Protein AF-A0A5J4E0R3-F1 (afdb_monomer_lite)

Sequence (156 aa):
MIRLPTLAPHTFSSHANAVQRDHADTNGCAISRVATDRLRPGAAQNKQVRERRSGRDRTIIALTADTIPAHHSKSLPAQLNSRWRVADDPRQWILQKRKGQHRSKSSGWLSRSFCATRSALLRCIREYCGNVDAESLNPIENLPETHLEWRRSKGN

Secondary structure (DSSP, 8-state):
--PPP-PPP------------------------------------------------------------S-TT----EE-SSSEEEEEETTEEEEEEE---TTSS---EEEEEEESBHHHHHHHHHHHH-S--HHHHHHHHTS-SBHHHHHHHH--

Radius of gyration: 26.76 Å; chains: 1; bounding box: 92×42×58 Å

Foldseek 3Di:
DDDDDDDDDDDDDDDDDDDDDDDDDDDDDDDDDDDDDDDDDDDDDDDDPDDDDPDDDDDPPPPPDDPPPPDPPWDFLFDFDPFWGWIDDQQWIWIWGFDDDPPDPDRDIHTDDTGFFLVVVVVVCCVPVPDTDPVRCVSSVPDDGGPNVNVVVVPD

pLDDT: mean 70.68, std 20.22, range [37.91, 96.31]

Structure (mmCIF, N/CA/C/O backbone):
data_AF-A0A5J4E0R3-F1
#
_entry.id   AF-A0A5J4E0R3-F1
#
loop_
_atom_site.group_PDB
_atom_site.id
_atom_site.type_symbol
_atom_site.label_atom_id
_atom_site.label_alt_id
_atom_site.label_comp_id
_atom_site.label_asym_id
_atom_site.label_entity_id
_atom_site.label_seq_id
_atom_site.pdbx_PDB_ins_code
_atom_site.Cartn_x
_atom_site.Cartn_y
_atom_site.Cartn_z
_atom_site.occupancy
_atom_site.B_iso_or_equiv
_atom_site.auth_seq_id
_atom_site.auth_comp_id
_atom_site.auth_asym_id
_atom_site.auth_atom_id
_atom_site.pdbx_PDB_model_num
ATOM 1 N N . MET A 1 1 ? -44.368 -27.207 14.391 1.00 53.12 1 MET A N 1
ATOM 2 C CA . MET A 1 1 ? -44.076 -27.379 12.950 1.00 53.12 1 MET A CA 1
ATOM 3 C C . MET A 1 1 ? -43.738 -26.014 12.369 1.00 53.12 1 MET A C 1
ATOM 5 O O . MET A 1 1 ? -44.641 -25.210 12.202 1.00 53.12 1 MET A O 1
ATOM 9 N N . ILE A 1 2 ? -42.455 -25.713 12.152 1.00 54.66 2 ILE A N 1
ATOM 10 C CA . ILE A 1 2 ? -41.996 -24.406 11.652 1.00 54.66 2 ILE A CA 1
ATOM 11 C C . ILE A 1 2 ? -41.424 -24.637 10.248 1.00 54.66 2 ILE A C 1
ATOM 13 O O . ILE A 1 2 ? -40.462 -25.385 10.095 1.00 54.66 2 ILE A O 1
ATOM 17 N N . ARG A 1 3 ? -42.066 -24.066 9.220 1.00 54.59 3 ARG A N 1
ATOM 18 C CA . ARG A 1 3 ? -41.615 -24.120 7.819 1.00 54.59 3 ARG A CA 1
ATOM 19 C C . ARG A 1 3 ? -40.546 -23.049 7.591 1.00 54.59 3 ARG A C 1
ATOM 21 O O . ARG A 1 3 ? -40.823 -21.870 7.782 1.00 54.59 3 ARG A O 1
ATOM 28 N N . LEU A 1 4 ? -39.354 -23.461 7.161 1.00 64.12 4 LEU A N 1
ATOM 29 C CA . LEU A 1 4 ? -38.306 -22.563 6.666 1.00 64.12 4 LEU A CA 1
ATOM 30 C C . LEU A 1 4 ? -38.560 -22.234 5.181 1.00 64.12 4 LEU A C 1
ATOM 32 O O . LEU A 1 4 ? -38.906 -23.146 4.427 1.00 64.12 4 LEU A O 1
ATOM 36 N N . PRO A 1 5 ? -38.390 -20.976 4.734 1.00 66.44 5 PRO A N 1
ATOM 37 C CA . PRO A 1 5 ? -38.476 -20.631 3.321 1.00 66.44 5 PRO A CA 1
ATOM 38 C C . PRO A 1 5 ? -37.179 -20.980 2.575 1.00 66.44 5 PRO A C 1
ATOM 40 O O . PRO A 1 5 ? -36.091 -20.521 2.915 1.00 66.44 5 PRO A O 1
ATOM 43 N N . THR A 1 6 ? -37.323 -21.789 1.526 1.00 68.50 6 THR A N 1
ATOM 44 C CA . THR A 1 6 ? -36.300 -22.085 0.517 1.00 68.50 6 THR A CA 1
ATOM 45 C C . THR A 1 6 ? -36.067 -20.850 -0.356 1.00 68.50 6 THR A C 1
ATOM 47 O O . THR A 1 6 ? -36.959 -20.445 -1.100 1.00 68.50 6 THR A O 1
ATOM 50 N N . LEU A 1 7 ? -34.874 -20.255 -0.284 1.00 66.88 7 LEU A N 1
ATOM 51 C CA . LEU A 1 7 ? -34.437 -19.205 -1.208 1.00 66.88 7 LEU A CA 1
ATOM 52 C C . LEU A 1 7 ? -33.698 -19.834 -2.398 1.00 66.88 7 LEU A C 1
ATOM 54 O O . LEU A 1 7 ? -32.805 -20.662 -2.229 1.00 66.88 7 LEU A O 1
ATOM 58 N N . ALA A 1 8 ? -34.138 -19.460 -3.598 1.00 69.50 8 ALA A N 1
ATOM 59 C CA . ALA A 1 8 ? -33.688 -19.974 -4.886 1.00 69.50 8 ALA A CA 1
ATOM 60 C C . ALA A 1 8 ? -32.272 -19.485 -5.275 1.00 69.50 8 ALA A C 1
ATOM 62 O O . ALA A 1 8 ? -31.867 -18.400 -4.857 1.00 69.50 8 ALA A O 1
ATOM 63 N N . PRO A 1 9 ? -31.537 -20.237 -6.119 1.00 66.81 9 PRO A N 1
ATOM 64 C CA . PRO A 1 9 ? -30.225 -19.835 -6.619 1.00 66.81 9 PRO A CA 1
ATOM 65 C C . PRO A 1 9 ? -30.343 -18.729 -7.676 1.00 66.81 9 PRO A C 1
ATOM 67 O O . PRO A 1 9 ? -31.008 -18.887 -8.699 1.00 66.81 9 PRO A O 1
ATOM 70 N N . HIS A 1 10 ? -29.664 -17.607 -7.446 1.00 63.78 10 HIS A N 1
ATOM 71 C CA . HIS A 1 10 ? -29.551 -16.521 -8.417 1.00 63.78 10 HIS A CA 1
ATOM 72 C C . HIS A 1 10 ? -28.533 -16.914 -9.492 1.00 63.78 10 HIS A C 1
ATOM 74 O O . HIS A 1 10 ? -27.337 -17.044 -9.227 1.00 63.78 10 HIS A O 1
ATOM 80 N N . THR A 1 11 ? -29.016 -17.126 -10.712 1.00 67.75 11 THR A N 1
ATOM 81 C CA . THR A 1 11 ? -28.189 -17.359 -11.895 1.00 67.75 11 THR A CA 1
ATOM 82 C C . THR A 1 11 ? -27.340 -16.134 -12.226 1.00 67.75 11 THR A C 1
ATOM 84 O O . THR A 1 11 ? -27.832 -15.018 -12.387 1.00 67.75 11 THR A O 1
ATOM 87 N N . PHE A 1 12 ? -26.046 -16.404 -12.334 1.00 51.44 12 PHE A N 1
ATOM 88 C CA . PHE A 1 12 ? -24.954 -15.546 -12.770 1.00 51.44 12 PHE A CA 1
ATOM 89 C C . PHE A 1 12 ? -25.217 -15.008 -14.190 1.00 51.44 12 PHE A C 1
ATOM 91 O O . PHE A 1 12 ? -25.386 -15.799 -15.116 1.00 51.44 12 PHE A O 1
ATOM 98 N N . SER A 1 13 ? -25.222 -13.685 -14.382 1.00 62.38 13 SER A N 1
ATOM 99 C CA . SER A 1 13 ? -25.245 -13.071 -15.718 1.00 62.38 13 SER A CA 1
ATOM 100 C C . SER A 1 13 ? -23.900 -12.401 -15.990 1.00 62.38 13 SER A C 1
ATOM 102 O O . SER A 1 13 ? -23.582 -11.346 -15.443 1.00 62.38 13 SER A O 1
ATOM 104 N N . SER A 1 14 ? -23.080 -13.081 -16.791 1.00 57.84 14 SER A N 1
ATOM 105 C CA . SER A 1 14 ? -21.772 -12.629 -17.262 1.00 57.84 14 SER A CA 1
ATOM 106 C C . SER A 1 14 ? -21.953 -11.924 -18.605 1.00 57.84 14 SER A C 1
ATOM 108 O O . SER A 1 14 ? -22.118 -12.574 -19.635 1.00 57.84 14 SER A O 1
ATOM 110 N N . HIS A 1 15 ? -21.948 -10.592 -18.607 1.00 56.22 15 HIS A N 1
ATOM 111 C CA . HIS A 1 15 ? -21.842 -9.817 -19.842 1.00 56.22 15 HIS A CA 1
ATOM 112 C C . HIS A 1 15 ? -20.366 -9.568 -20.157 1.00 56.22 15 HIS A C 1
ATOM 114 O O . HIS A 1 15 ? -19.721 -8.675 -19.607 1.00 56.22 15 HIS A O 1
ATOM 120 N N . ALA A 1 16 ? -19.840 -10.388 -21.065 1.00 55.38 16 ALA A N 1
ATOM 121 C CA . ALA A 1 16 ? -18.587 -10.148 -21.754 1.00 55.38 16 ALA A CA 1
ATOM 122 C C . ALA A 1 16 ? -18.790 -9.030 -22.790 1.00 55.38 16 ALA A C 1
ATOM 124 O O . ALA A 1 16 ? -19.406 -9.250 -23.829 1.00 55.38 16 ALA A O 1
ATOM 125 N N . ASN A 1 17 ? -18.256 -7.837 -22.524 1.00 58.53 17 ASN A N 1
ATOM 126 C CA . ASN A 1 17 ? -18.115 -6.804 -23.547 1.00 58.53 17 ASN A CA 1
ATOM 127 C C . ASN A 1 17 ? -16.755 -6.966 -24.231 1.00 58.53 17 ASN A C 1
ATOM 129 O O . ASN A 1 17 ? -15.721 -6.537 -23.720 1.00 58.53 17 ASN A O 1
ATOM 133 N N . ALA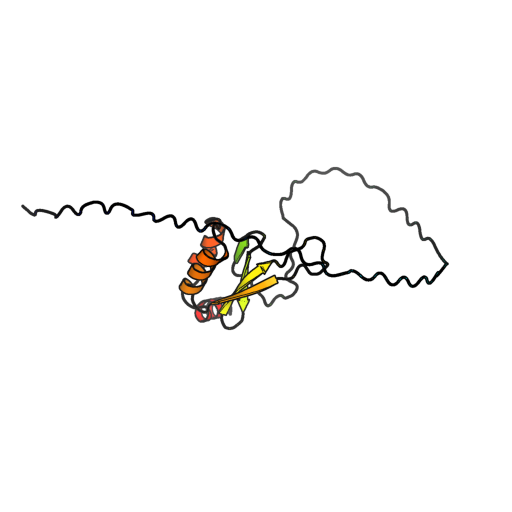 A 1 18 ? -16.779 -7.605 -25.399 1.00 47.03 18 ALA A N 1
ATOM 134 C CA . ALA A 1 18 ? -15.705 -7.556 -26.375 1.00 47.03 18 ALA A CA 1
ATOM 135 C C . ALA A 1 18 ? -15.832 -6.246 -27.166 1.00 47.03 18 ALA A C 1
ATOM 137 O O . ALA A 1 18 ? -16.729 -6.105 -27.992 1.00 47.03 18 ALA A O 1
ATOM 138 N N . VAL A 1 19 ? -14.944 -5.282 -26.908 1.00 62.12 19 VAL A N 1
ATOM 139 C CA . VAL A 1 19 ? -14.765 -4.120 -27.789 1.00 62.12 19 VAL A CA 1
ATOM 140 C C . VAL A 1 19 ? -13.522 -4.346 -28.635 1.00 62.12 19 VAL A C 1
ATOM 142 O O . VAL A 1 19 ? -12.404 -4.512 -28.147 1.00 62.12 19 VAL A O 1
ATOM 145 N N . GLN A 1 20 ? -13.793 -4.409 -29.930 1.00 47.88 20 GLN A N 1
ATOM 146 C CA . GLN A 1 20 ? -12.886 -4.646 -31.030 1.00 47.88 20 GLN A CA 1
ATOM 147 C C . GLN A 1 20 ? -12.178 -3.337 -31.409 1.00 47.88 20 GLN A C 1
ATOM 149 O O . GLN A 1 20 ? -12.828 -2.312 -31.543 1.00 47.88 20 GLN A O 1
ATOM 154 N N . ARG A 1 21 ? -10.852 -3.443 -31.571 1.00 48.22 21 ARG A N 1
ATOM 155 C CA . ARG A 1 21 ? -9.934 -2.724 -32.479 1.00 48.22 21 ARG A CA 1
ATOM 156 C C . ARG A 1 21 ? -10.274 -1.287 -32.897 1.00 48.22 21 ARG A C 1
ATOM 158 O O . ARG A 1 21 ? -11.194 -1.094 -33.672 1.00 48.22 21 ARG A O 1
ATOM 165 N N . ASP A 1 22 ? -9.313 -0.395 -32.653 1.00 56.97 22 ASP A N 1
ATOM 166 C CA . ASP A 1 22 ? -8.895 0.568 -33.673 1.00 56.97 22 ASP A CA 1
ATOM 167 C C . ASP A 1 22 ? -7.366 0.677 -33.747 1.00 56.97 22 ASP A C 1
ATOM 169 O O . ASP A 1 22 ? -6.660 0.827 -32.747 1.00 56.97 22 ASP A O 1
ATOM 173 N N . HIS A 1 23 ? -6.883 0.513 -34.977 1.00 51.72 23 HIS A N 1
ATOM 174 C CA . HIS A 1 23 ? -5.538 0.789 -35.460 1.00 51.72 23 HIS A CA 1
ATOM 175 C C . HIS A 1 23 ? -5.408 2.298 -35.693 1.00 51.72 23 HIS A C 1
ATOM 177 O O . HIS A 1 23 ? -6.227 2.844 -36.423 1.00 51.72 23 HIS A O 1
ATOM 183 N N . ALA A 1 24 ? -4.344 2.938 -35.200 1.00 52.03 24 ALA A N 1
ATOM 184 C CA . ALA A 1 24 ? -3.836 4.172 -35.801 1.00 52.03 24 ALA A CA 1
ATOM 185 C C . ALA A 1 24 ? -2.368 4.446 -35.425 1.00 52.03 24 ALA A C 1
ATOM 187 O O . ALA A 1 24 ? -1.993 4.479 -34.255 1.00 52.03 24 ALA A O 1
ATOM 188 N N . ASP A 1 25 ? -1.584 4.657 -36.481 1.00 52.78 25 ASP A N 1
ATOM 189 C CA . ASP A 1 25 ? -0.430 5.549 -36.604 1.00 52.78 25 ASP A CA 1
ATOM 190 C C . ASP A 1 25 ? 0.900 5.238 -35.908 1.00 52.78 25 ASP A C 1
ATOM 192 O O . ASP A 1 25 ? 1.311 5.788 -34.887 1.00 52.78 25 ASP A O 1
ATOM 196 N N . THR A 1 26 ? 1.677 4.461 -36.661 1.00 55.25 26 THR A N 1
ATOM 197 C CA . THR A 1 26 ? 3.101 4.683 -36.916 1.00 55.25 26 THR A CA 1
ATOM 198 C C . THR A 1 26 ? 3.353 6.136 -37.347 1.00 55.25 26 THR A C 1
ATOM 200 O O . THR A 1 26 ? 3.124 6.480 -38.500 1.00 55.25 26 THR A O 1
ATOM 203 N N . ASN A 1 27 ? 3.885 6.986 -36.466 1.00 54.62 27 ASN A N 1
ATOM 204 C CA . ASN A 1 27 ? 4.515 8.241 -36.883 1.00 54.62 27 ASN A CA 1
ATOM 205 C C . ASN A 1 27 ? 5.897 8.385 -36.249 1.00 54.62 27 ASN A C 1
ATOM 207 O O . ASN A 1 27 ? 6.075 8.351 -35.031 1.00 54.62 27 ASN A O 1
ATOM 211 N N . GLY A 1 28 ? 6.886 8.461 -37.138 1.00 47.53 28 GLY A N 1
ATOM 212 C CA . GLY A 1 28 ? 8.302 8.482 -36.830 1.00 47.53 28 GLY A CA 1
ATOM 213 C C . GLY A 1 28 ? 8.718 9.724 -36.056 1.00 47.53 28 GLY A C 1
ATOM 214 O O . GLY A 1 28 ? 8.262 10.832 -36.318 1.00 47.53 28 GLY A O 1
ATOM 215 N N . CYS A 1 29 ? 9.662 9.533 -35.141 1.00 41.50 29 CYS A N 1
ATOM 216 C CA . CYS A 1 29 ? 10.458 10.627 -34.618 1.00 41.50 29 CYS A CA 1
ATOM 217 C C . CYS A 1 29 ? 11.921 10.335 -34.946 1.00 41.50 29 CYS A C 1
ATOM 219 O O . CYS A 1 29 ? 12.528 9.385 -34.443 1.00 41.50 29 CYS A O 1
ATOM 221 N N . ALA A 1 30 ? 12.420 11.121 -35.895 1.00 44.28 30 ALA A N 1
ATOM 222 C CA . ALA A 1 30 ? 13.763 11.099 -36.429 1.00 44.28 30 ALA A CA 1
ATOM 223 C C . ALA A 1 30 ? 14.802 11.225 -35.310 1.00 44.28 30 ALA A C 1
ATOM 225 O O . ALA A 1 30 ? 14.832 12.197 -34.558 1.00 44.28 30 ALA A O 1
ATOM 226 N N . ILE A 1 31 ? 15.690 10.237 -35.226 1.00 48.38 31 ILE A N 1
ATOM 227 C CA . ILE A 1 31 ? 16.873 10.301 -34.376 1.00 48.38 31 ILE A CA 1
ATOM 228 C C . ILE A 1 31 ? 17.974 10.945 -35.218 1.00 48.38 31 ILE A C 1
ATOM 230 O O . ILE A 1 31 ? 18.698 10.265 -35.948 1.00 48.38 31 ILE A O 1
ATOM 234 N N . SER A 1 32 ? 18.074 12.271 -35.147 1.00 49.81 32 SER A N 1
ATOM 235 C CA . SER A 1 32 ? 19.204 13.012 -35.704 1.00 49.81 32 SER A CA 1
ATOM 236 C C . SER A 1 32 ? 20.481 12.607 -34.972 1.00 49.81 32 SER A C 1
ATOM 238 O O . SER A 1 32 ? 20.694 12.932 -33.804 1.00 49.81 32 SER A O 1
ATOM 240 N N . ARG A 1 33 ? 21.332 11.861 -35.678 1.00 42.47 33 ARG A N 1
ATOM 241 C CA . ARG A 1 33 ? 22.717 11.591 -35.301 1.00 42.47 33 ARG A CA 1
ATOM 242 C C . ARG A 1 33 ? 23.538 12.842 -35.600 1.00 42.47 33 ARG A C 1
ATOM 244 O O . ARG A 1 33 ? 23.738 13.164 -36.765 1.00 42.47 33 ARG A O 1
ATOM 251 N N . VAL A 1 34 ? 24.048 13.506 -34.568 1.00 52.75 34 VAL A N 1
ATOM 252 C CA . VAL A 1 34 ? 25.185 14.420 -34.719 1.00 52.75 34 VAL A CA 1
ATOM 253 C C . VAL A 1 34 ? 26.372 13.760 -34.042 1.00 52.75 34 VAL A C 1
ATOM 255 O O . VAL A 1 34 ? 26.417 13.602 -32.824 1.00 52.75 34 VAL A O 1
ATOM 258 N N . ALA A 1 35 ? 27.287 13.295 -34.884 1.00 47.66 35 ALA A N 1
ATOM 259 C CA . ALA A 1 35 ? 28.600 12.833 -34.498 1.00 47.66 35 ALA A CA 1
ATOM 260 C C . ALA A 1 35 ? 29.439 14.034 -34.049 1.00 47.66 35 ALA A C 1
ATOM 262 O O . ALA A 1 35 ? 29.576 15.003 -34.791 1.00 47.66 35 ALA A O 1
ATOM 263 N N . THR A 1 36 ? 30.045 13.943 -32.871 1.00 57.34 36 THR A N 1
ATOM 264 C CA . THR A 1 36 ? 31.276 14.672 -32.573 1.00 57.34 36 THR A CA 1
ATOM 265 C C . THR A 1 36 ? 32.297 13.694 -32.022 1.00 57.34 36 THR A C 1
ATOM 267 O O . THR A 1 36 ? 32.265 13.249 -30.877 1.00 57.34 36 THR A O 1
ATOM 270 N N . ASP A 1 37 ? 33.184 13.338 -32.939 1.00 42.22 37 ASP A N 1
ATOM 271 C CA . ASP A 1 37 ? 34.498 12.775 -32.715 1.00 42.22 37 ASP A CA 1
ATOM 272 C C . ASP A 1 37 ? 35.307 13.703 -31.793 1.00 42.22 37 ASP A C 1
ATOM 274 O O . ASP A 1 37 ? 35.489 14.883 -32.100 1.00 42.22 37 ASP A O 1
ATOM 278 N N . ARG A 1 38 ? 35.769 13.185 -30.650 1.00 48.06 38 ARG A N 1
ATOM 279 C CA . ARG A 1 38 ? 36.993 13.663 -29.995 1.00 48.06 38 ARG A CA 1
ATOM 280 C C . ARG A 1 38 ? 37.728 12.489 -29.370 1.00 48.06 38 ARG A C 1
ATOM 282 O O . ARG A 1 38 ? 37.419 12.028 -28.272 1.00 48.06 38 ARG A O 1
ATOM 289 N N . LEU A 1 39 ? 38.732 12.053 -30.116 1.00 47.09 39 LEU A N 1
ATOM 290 C CA . LEU A 1 39 ? 39.897 11.299 -29.678 1.00 47.09 39 LEU A CA 1
ATOM 291 C C . LEU A 1 39 ? 40.409 11.771 -28.302 1.00 47.09 39 LEU A C 1
ATOM 293 O O . LEU A 1 39 ? 40.711 12.950 -28.109 1.00 47.09 39 LEU A O 1
ATOM 297 N N . ARG A 1 40 ? 40.588 10.831 -27.366 1.00 43.41 40 ARG A N 1
ATOM 298 C CA . ARG A 1 40 ? 41.467 11.003 -26.199 1.00 43.41 40 ARG A CA 1
ATOM 299 C C . ARG A 1 40 ? 42.265 9.714 -25.956 1.00 43.41 40 ARG A C 1
ATOM 301 O O . ARG A 1 40 ? 41.670 8.721 -25.540 1.00 43.41 40 ARG A O 1
ATOM 308 N N . PRO A 1 41 ? 43.583 9.704 -26.223 1.00 49.50 41 PRO A N 1
ATOM 309 C CA . PRO A 1 41 ? 44.457 8.577 -25.918 1.00 49.50 41 PRO A CA 1
ATOM 310 C C . PRO A 1 41 ? 45.136 8.715 -24.542 1.00 49.50 41 PRO A C 1
ATOM 312 O O . PRO A 1 41 ? 45.380 9.823 -24.067 1.00 49.50 41 PRO A O 1
ATOM 315 N N . GLY A 1 42 ? 45.498 7.561 -23.963 1.00 37.91 42 GLY A N 1
ATOM 316 C CA . GLY A 1 42 ? 46.411 7.396 -22.820 1.00 37.91 42 GLY A CA 1
ATOM 317 C C . GLY A 1 42 ? 45.714 7.382 -21.451 1.00 37.91 42 GLY A C 1
ATOM 318 O O . GLY A 1 42 ? 44.861 8.212 -21.183 1.00 37.91 42 GLY A O 1
ATOM 319 N N . ALA A 1 43 ? 46.014 6.504 -20.497 1.00 41.38 43 ALA A N 1
ATOM 320 C CA . ALA A 1 43 ? 47.031 5.469 -20.369 1.00 41.38 43 ALA A CA 1
ATOM 321 C C . ALA A 1 43 ? 46.737 4.668 -19.076 1.00 41.38 43 ALA A C 1
ATOM 323 O O . ALA A 1 43 ? 45.891 5.056 -18.276 1.00 41.38 43 ALA A O 1
ATOM 324 N N . ALA A 1 44 ? 47.536 3.622 -18.867 1.00 49.50 44 ALA A N 1
ATOM 325 C CA . ALA A 1 44 ? 47.788 2.907 -17.613 1.00 49.50 44 ALA A CA 1
ATOM 326 C C . ALA A 1 44 ? 46.808 1.790 -17.212 1.00 49.50 44 ALA A C 1
ATOM 328 O O . ALA A 1 44 ? 45.769 1.956 -16.581 1.00 49.50 44 ALA A O 1
ATOM 329 N N . GLN A 1 45 ? 47.268 0.595 -17.568 1.00 53.66 45 GLN A N 1
ATOM 330 C CA . GLN A 1 45 ? 46.847 -0.711 -17.103 1.00 53.66 45 GLN A CA 1
ATOM 331 C C . GLN A 1 45 ? 47.152 -0.853 -15.604 1.00 53.66 45 GLN A C 1
ATOM 333 O O . GLN A 1 45 ? 48.270 -0.579 -15.177 1.00 53.66 45 GLN A O 1
ATOM 338 N N . ASN A 1 46 ? 46.212 -1.388 -14.825 1.00 49.84 46 ASN A N 1
ATOM 339 C CA . ASN A 1 46 ? 46.555 -2.101 -13.599 1.00 49.84 46 ASN A CA 1
ATOM 340 C C . ASN A 1 46 ? 45.833 -3.452 -13.603 1.00 49.84 46 ASN A C 1
ATOM 342 O O . ASN A 1 46 ? 44.658 -3.570 -13.254 1.00 49.84 46 ASN A O 1
ATOM 346 N N . LYS A 1 47 ? 46.545 -4.468 -14.101 1.00 51.06 47 LYS A N 1
ATOM 347 C CA . LYS A 1 47 ? 46.157 -5.875 -14.011 1.00 51.06 47 LYS A CA 1
ATOM 348 C C . LYS A 1 47 ? 46.472 -6.363 -12.599 1.00 51.06 47 LYS A C 1
ATOM 350 O O . LYS A 1 47 ? 47.531 -6.936 -12.371 1.00 51.06 47 LYS A O 1
ATOM 355 N N . GLN A 1 48 ? 45.541 -6.194 -11.666 1.00 50.09 48 GLN A N 1
ATOM 356 C CA . GLN A 1 48 ? 45.544 -7.021 -10.463 1.00 50.09 48 GLN A CA 1
ATOM 357 C C . GLN A 1 48 ? 44.731 -8.287 -10.721 1.00 50.09 48 GLN A C 1
ATOM 359 O O . GLN A 1 48 ? 43.502 -8.317 -10.681 1.00 50.09 48 GLN A O 1
ATOM 364 N N . VAL A 1 49 ? 45.486 -9.336 -11.041 1.00 51.75 49 VAL A N 1
ATOM 365 C CA . VAL A 1 49 ? 45.083 -10.737 -11.000 1.00 51.75 49 VAL A CA 1
ATOM 366 C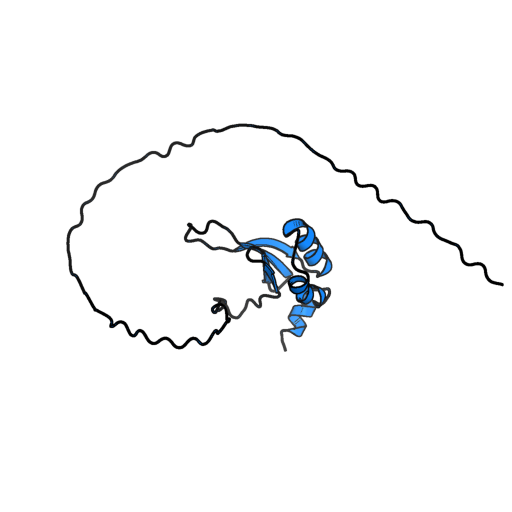 C . VAL A 1 49 ? 44.660 -11.047 -9.566 1.00 51.75 49 VAL A C 1
ATOM 368 O O . VAL A 1 49 ? 45.502 -11.236 -8.694 1.00 51.75 49 VAL A O 1
ATOM 371 N N . ARG A 1 50 ? 43.349 -11.073 -9.306 1.00 47.59 50 ARG A N 1
ATOM 372 C CA . ARG A 1 50 ? 42.809 -11.644 -8.072 1.00 47.59 50 ARG A CA 1
ATOM 373 C C . ARG A 1 50 ? 42.435 -13.097 -8.332 1.00 47.59 50 ARG A C 1
ATOM 375 O O . ARG A 1 50 ? 41.513 -13.417 -9.077 1.00 47.59 50 ARG A O 1
ATOM 382 N N . GLU A 1 51 ? 43.259 -13.933 -7.731 1.00 47.91 51 GLU A N 1
ATOM 383 C CA . GLU A 1 51 ? 43.254 -15.383 -7.630 1.00 47.91 51 GLU A CA 1
ATOM 384 C C . GLU A 1 51 ? 41.851 -16.012 -7.549 1.00 47.91 51 GLU A C 1
ATOM 386 O O . GLU A 1 51 ? 41.013 -15.661 -6.714 1.00 47.91 51 GLU A O 1
ATOM 391 N N . ARG A 1 52 ? 41.611 -16.982 -8.438 1.00 49.56 52 ARG A N 1
ATOM 392 C CA . ARG A 1 52 ? 40.423 -17.838 -8.451 1.00 49.56 52 ARG A CA 1
ATOM 393 C C . ARG A 1 52 ? 40.490 -18.813 -7.276 1.00 49.56 52 ARG A C 1
ATOM 395 O O . ARG A 1 52 ? 41.118 -19.860 -7.389 1.00 49.56 52 ARG A O 1
ATOM 402 N N . ARG A 1 53 ? 39.773 -18.533 -6.188 1.00 52.66 53 ARG A N 1
ATOM 403 C CA . ARG A 1 53 ? 39.425 -19.575 -5.211 1.00 52.66 53 ARG A CA 1
ATOM 404 C C . ARG A 1 53 ? 38.111 -20.230 -5.613 1.00 52.66 53 ARG A C 1
ATOM 406 O O . ARG A 1 53 ? 37.025 -19.758 -5.298 1.00 52.66 53 ARG A O 1
ATOM 413 N N . SER A 1 54 ? 38.252 -21.326 -6.355 1.00 53.94 54 SER A N 1
ATOM 414 C CA . SER A 1 54 ? 37.210 -22.328 -6.561 1.00 53.94 54 SER A CA 1
ATOM 415 C C . SER A 1 54 ? 37.117 -23.189 -5.302 1.00 53.94 54 SER A C 1
ATOM 417 O O . SER A 1 54 ? 37.801 -24.200 -5.190 1.00 53.94 54 SER A O 1
ATOM 419 N N . GLY A 1 55 ? 36.280 -22.775 -4.354 1.00 45.12 55 GLY A N 1
ATOM 420 C CA . GLY A 1 55 ? 35.833 -23.601 -3.237 1.00 45.12 55 GLY A CA 1
ATOM 421 C C . GLY A 1 55 ? 34.330 -23.784 -3.352 1.00 45.12 55 GLY A C 1
ATOM 422 O O . GLY A 1 55 ? 33.569 -22.888 -3.002 1.00 45.12 55 GLY A O 1
ATOM 423 N N . ARG A 1 56 ? 33.906 -24.917 -3.914 1.00 54.44 56 ARG A N 1
ATOM 424 C CA . ARG A 1 56 ? 32.524 -25.381 -3.813 1.00 54.44 56 ARG A CA 1
ATOM 425 C C . ARG A 1 56 ? 32.274 -25.724 -2.351 1.00 54.44 56 ARG A C 1
ATOM 427 O O . ARG A 1 56 ? 32.768 -26.748 -1.897 1.00 54.44 56 ARG A O 1
ATOM 434 N N . ASP A 1 57 ? 31.464 -24.923 -1.680 1.00 38.69 57 ASP A N 1
ATOM 435 C CA . ASP A 1 57 ? 30.609 -25.446 -0.627 1.00 38.69 57 ASP A CA 1
ATOM 436 C C . ASP A 1 57 ? 29.178 -24.987 -0.909 1.00 38.69 57 ASP A C 1
ATOM 438 O O . ASP A 1 57 ? 28.868 -23.795 -0.977 1.00 38.69 57 ASP A O 1
ATOM 442 N N . ARG A 1 58 ? 28.338 -25.960 -1.261 1.00 49.47 58 ARG A N 1
ATOM 443 C CA . ARG A 1 58 ? 26.938 -25.764 -1.632 1.00 49.47 58 ARG A CA 1
ATOM 444 C C . ARG A 1 58 ? 26.126 -25.747 -0.345 1.00 49.47 58 ARG A C 1
ATOM 446 O O . ARG A 1 58 ? 25.482 -26.734 -0.012 1.00 49.47 58 ARG A O 1
ATOM 453 N N . THR A 1 59 ? 26.075 -24.594 0.303 1.00 42.47 59 THR A N 1
ATOM 454 C CA . THR A 1 59 ? 24.968 -24.292 1.210 1.00 42.47 59 THR A CA 1
ATOM 455 C C . THR A 1 59 ? 23.944 -23.505 0.409 1.00 42.47 59 THR A C 1
ATOM 457 O O . THR A 1 59 ? 24.165 -22.349 0.050 1.00 42.47 59 THR A O 1
ATOM 460 N N . ILE A 1 60 ? 22.834 -24.156 0.058 1.00 49.38 60 ILE A N 1
ATOM 461 C CA . ILE A 1 60 ? 21.653 -23.490 -0.494 1.00 49.38 60 ILE A CA 1
ATOM 462 C C . ILE A 1 60 ? 21.094 -22.600 0.618 1.00 49.38 60 ILE A C 1
ATOM 464 O O . ILE A 1 60 ? 20.285 -23.035 1.427 1.00 49.38 60 ILE A O 1
ATOM 468 N N . ILE A 1 61 ? 21.554 -21.352 0.676 1.00 44.97 61 ILE A N 1
ATOM 469 C CA . ILE A 1 61 ? 20.867 -20.295 1.408 1.00 44.97 61 ILE A CA 1
ATOM 470 C C . ILE A 1 61 ? 20.026 -19.559 0.373 1.00 44.97 61 ILE A C 1
ATOM 472 O O . ILE A 1 61 ? 20.477 -18.636 -0.302 1.00 44.97 61 ILE A O 1
ATOM 476 N N . ALA A 1 62 ? 18.784 -20.011 0.227 1.00 49.22 62 ALA A N 1
ATOM 477 C CA . ALA A 1 62 ? 17.719 -19.240 -0.391 1.00 49.22 62 ALA A CA 1
ATOM 478 C C . ALA A 1 62 ? 17.334 -18.072 0.539 1.00 49.22 62 ALA A C 1
ATOM 480 O O . ALA A 1 62 ? 16.245 -18.045 1.094 1.00 49.22 62 ALA A O 1
ATOM 481 N N . LEU A 1 63 ? 18.241 -17.112 0.735 1.00 47.06 63 LEU A N 1
ATOM 482 C CA . LEU A 1 63 ? 17.913 -15.771 1.214 1.00 47.06 63 LEU A CA 1
ATOM 483 C C . LEU A 1 63 ? 18.203 -14.836 0.048 1.00 47.06 63 LEU A C 1
ATOM 485 O O . LEU A 1 63 ? 19.350 -14.511 -0.256 1.00 47.06 63 LEU A O 1
ATOM 489 N N . THR A 1 64 ? 17.150 -14.454 -0.666 1.00 49.44 64 THR A N 1
ATOM 490 C CA . THR A 1 64 ? 17.221 -13.422 -1.693 1.00 49.44 64 THR A CA 1
ATOM 491 C C . THR A 1 64 ? 17.733 -12.133 -1.061 1.00 49.44 64 THR A C 1
ATOM 493 O O . THR A 1 64 ? 17.017 -11.506 -0.286 1.00 49.44 64 THR A O 1
ATOM 496 N N . ALA A 1 65 ? 18.978 -11.799 -1.401 1.00 45.72 65 ALA A N 1
ATOM 497 C CA . ALA A 1 65 ? 19.673 -10.535 -1.206 1.00 45.72 65 ALA A CA 1
ATOM 498 C C . ALA A 1 65 ? 18.782 -9.377 -0.723 1.00 45.72 65 ALA A C 1
ATOM 500 O O . ALA A 1 65 ? 18.025 -8.783 -1.495 1.00 45.72 65 ALA A O 1
ATOM 501 N N . ASP A 1 66 ? 18.926 -9.061 0.562 1.00 43.28 66 ASP A N 1
ATOM 502 C CA . ASP A 1 66 ? 19.250 -7.722 1.054 1.00 43.28 66 ASP A CA 1
ATOM 503 C C . ASP A 1 66 ? 18.886 -6.572 0.113 1.00 43.28 66 ASP A C 1
ATOM 505 O O . ASP A 1 66 ? 19.733 -5.853 -0.421 1.00 43.28 66 ASP A O 1
ATOM 509 N N . THR A 1 67 ? 17.587 -6.324 -0.028 1.00 51.78 67 THR A N 1
ATOM 510 C CA . THR A 1 67 ? 17.140 -4.971 -0.341 1.00 51.78 67 THR A CA 1
ATOM 511 C C . THR A 1 67 ? 17.143 -4.214 0.976 1.00 51.78 67 THR A C 1
ATOM 513 O O . THR A 1 67 ? 16.083 -3.986 1.550 1.00 51.78 67 THR A O 1
ATOM 516 N N . ILE A 1 68 ? 18.333 -3.868 1.485 1.00 44.94 68 ILE A N 1
ATOM 517 C CA . ILE A 1 68 ? 18.462 -2.888 2.567 1.00 44.94 68 ILE A CA 1
ATOM 518 C C . ILE A 1 68 ? 17.694 -1.657 2.074 1.00 44.94 68 ILE A C 1
ATOM 520 O O . ILE A 1 68 ? 18.101 -1.050 1.074 1.00 44.94 68 ILE A O 1
ATOM 524 N N . PRO A 1 69 ? 16.545 -1.304 2.678 1.00 50.81 69 PRO A N 1
ATOM 525 C CA . PRO A 1 69 ? 15.828 -0.117 2.268 1.00 50.81 69 PRO A CA 1
ATOM 526 C C . PRO A 1 69 ? 16.781 1.039 2.531 1.00 50.81 69 PRO A C 1
ATOM 528 O O . PRO A 1 69 ? 17.209 1.234 3.665 1.00 50.81 69 PRO A O 1
ATOM 531 N N . ALA A 1 70 ? 17.120 1.819 1.505 1.00 49.03 70 ALA A N 1
ATOM 532 C CA . ALA A 1 70 ? 18.011 2.978 1.623 1.00 49.03 70 ALA A CA 1
ATOM 533 C C . ALA A 1 70 ? 17.494 4.073 2.596 1.00 49.03 70 ALA A C 1
ATOM 535 O O . ALA A 1 70 ? 18.047 5.164 2.657 1.00 49.03 70 ALA A O 1
ATOM 536 N N . HIS A 1 71 ? 16.421 3.800 3.343 1.00 44.31 71 HIS A N 1
ATOM 537 C CA . HIS A 1 71 ? 15.888 4.613 4.418 1.00 44.31 71 HIS A CA 1
ATOM 538 C C . HIS A 1 71 ? 15.200 3.711 5.458 1.00 44.31 71 HIS A C 1
ATOM 540 O O . HIS A 1 71 ? 14.210 3.047 5.154 1.00 44.31 71 HIS A O 1
ATOM 546 N N . HIS A 1 72 ? 15.681 3.741 6.699 1.00 46.28 72 HIS A N 1
ATOM 547 C CA . HIS A 1 72 ? 15.113 3.049 7.867 1.00 46.28 72 HIS A CA 1
ATOM 548 C C . HIS A 1 72 ? 13.712 3.556 8.265 1.00 46.28 72 HIS A C 1
ATOM 550 O O . HIS A 1 72 ? 13.051 2.956 9.103 1.00 46.28 72 HIS A O 1
ATOM 556 N N . SER A 1 73 ? 13.231 4.643 7.655 1.00 50.03 73 SER A N 1
ATOM 557 C CA . SER A 1 73 ? 11.946 5.271 7.984 1.00 50.03 73 SER A CA 1
ATOM 558 C C . SER A 1 73 ? 10.795 4.923 7.036 1.00 50.03 73 SER A C 1
ATOM 560 O O . SER A 1 73 ? 9.740 5.544 7.111 1.00 50.03 73 SER A O 1
ATOM 562 N N . LYS A 1 74 ? 10.967 3.952 6.132 1.00 58.97 74 LYS A N 1
ATOM 563 C CA . LYS A 1 74 ? 9.889 3.494 5.241 1.00 58.97 74 LYS A CA 1
ATOM 564 C C . LYS A 1 74 ? 9.660 2.010 5.451 1.00 58.97 74 LYS A C 1
ATOM 566 O O . LYS A 1 74 ? 10.133 1.185 4.672 1.00 58.97 74 LYS A O 1
ATOM 571 N N . SER A 1 75 ? 8.963 1.688 6.539 1.00 65.81 75 SER A N 1
ATOM 572 C CA . SER A 1 75 ? 8.440 0.342 6.756 1.00 65.81 75 SER A CA 1
ATOM 573 C C . SER A 1 75 ? 7.612 -0.034 5.525 1.00 65.81 75 SER A C 1
ATOM 575 O O . SER A 1 75 ? 6.720 0.708 5.123 1.00 65.81 75 SER A O 1
ATOM 577 N N . LEU A 1 76 ? 7.968 -1.121 4.844 1.00 70.25 76 LEU A N 1
ATOM 578 C CA . LEU A 1 76 ? 7.192 -1.613 3.710 1.00 70.25 76 LEU A CA 1
ATOM 579 C C . LEU A 1 76 ? 6.080 -2.499 4.280 1.00 70.25 76 LEU A C 1
ATOM 581 O O . LEU A 1 76 ? 6.396 -3.596 4.737 1.00 70.25 76 LEU A O 1
ATOM 585 N N . PRO A 1 77 ? 4.807 -2.059 4.291 1.00 77.38 77 PRO A N 1
ATOM 586 C CA . PRO A 1 77 ? 3.729 -2.835 4.898 1.00 77.38 77 PRO A CA 1
ATOM 587 C C . PRO A 1 77 ? 3.523 -4.192 4.215 1.00 77.38 77 PRO A C 1
ATOM 589 O O . PRO A 1 77 ? 3.253 -5.168 4.906 1.00 77.38 77 PRO A O 1
ATOM 592 N N . ALA A 1 78 ? 3.672 -4.273 2.885 1.00 87.81 78 ALA A N 1
ATOM 593 C CA . ALA A 1 78 ? 3.615 -5.535 2.147 1.00 87.81 78 ALA A CA 1
ATOM 594 C C . ALA A 1 78 ? 4.180 -5.401 0.722 1.00 87.81 78 ALA A C 1
ATOM 596 O O . ALA A 1 78 ? 3.951 -4.400 0.029 1.00 87.81 78 ALA A O 1
ATOM 597 N N . GLN A 1 79 ? 4.866 -6.443 0.245 1.00 91.56 79 GLN A N 1
ATOM 598 C CA . GLN A 1 79 ? 5.184 -6.604 -1.173 1.00 91.56 79 GLN A CA 1
ATOM 599 C C . GLN A 1 79 ? 4.137 -7.509 -1.825 1.00 91.56 79 GLN A C 1
ATOM 601 O O . GLN A 1 79 ? 3.950 -8.639 -1.396 1.00 91.56 79 GLN A O 1
ATOM 606 N N . LEU A 1 80 ? 3.461 -6.998 -2.860 1.00 91.38 80 LEU A N 1
ATOM 607 C CA . LEU A 1 80 ? 2.371 -7.715 -3.529 1.00 91.38 80 LEU A CA 1
ATOM 608 C C . LEU A 1 80 ? 2.889 -8.662 -4.607 1.00 91.38 80 LEU A C 1
ATOM 610 O O . LEU A 1 80 ? 2.412 -9.775 -4.746 1.00 91.38 80 LEU A O 1
ATOM 614 N N . ASN A 1 81 ? 3.829 -8.187 -5.427 1.00 90.81 81 ASN A N 1
ATOM 615 C CA . ASN A 1 81 ? 4.497 -8.984 -6.453 1.00 90.81 81 ASN A CA 1
ATOM 616 C C . ASN A 1 81 ? 5.800 -8.293 -6.899 1.00 90.81 81 ASN A C 1
ATOM 618 O O . ASN A 1 81 ? 6.250 -7.297 -6.325 1.00 90.81 81 ASN A O 1
ATOM 622 N N . SER A 1 82 ? 6.430 -8.797 -7.962 1.00 88.31 82 SER A N 1
ATOM 623 C CA . SER A 1 82 ? 7.667 -8.222 -8.515 1.00 88.31 82 SER A CA 1
ATOM 624 C C . SER A 1 82 ? 7.498 -6.811 -9.107 1.00 88.31 82 SER A C 1
ATOM 626 O O . SER A 1 82 ? 8.490 -6.096 -9.304 1.00 88.31 82 SER A O 1
ATOM 628 N N . ARG A 1 83 ? 6.252 -6.403 -9.393 1.00 90.81 83 ARG A N 1
ATOM 629 C CA . ARG A 1 83 ? 5.876 -5.136 -10.039 1.00 90.81 83 ARG A CA 1
ATOM 630 C C . ARG A 1 83 ? 5.119 -4.183 -9.119 1.00 90.81 83 ARG A C 1
ATOM 632 O O . ARG A 1 83 ? 5.022 -3.013 -9.472 1.00 90.81 83 ARG A O 1
ATOM 639 N N . TRP A 1 84 ? 4.593 -4.639 -7.993 1.00 93.62 84 TRP A N 1
ATOM 640 C CA . TRP A 1 84 ? 3.704 -3.879 -7.125 1.00 93.62 84 TRP A CA 1
ATOM 641 C C . TRP A 1 84 ? 4.096 -4.059 -5.665 1.00 93.62 84 TRP A C 1
ATOM 643 O O . TRP A 1 84 ? 4.408 -5.160 -5.211 1.00 93.62 84 TRP A O 1
ATOM 653 N N . ARG A 1 85 ? 4.056 -2.959 -4.921 1.00 93.88 85 ARG A N 1
ATOM 654 C CA . ARG A 1 85 ? 4.257 -2.951 -3.474 1.00 93.88 85 ARG A CA 1
ATOM 655 C C . ARG A 1 85 ? 3.386 -1.889 -2.833 1.00 93.88 85 ARG A C 1
ATOM 657 O O . ARG A 1 85 ? 3.036 -0.901 -3.482 1.00 93.88 85 ARG A O 1
ATOM 664 N N . VAL A 1 86 ? 3.117 -2.061 -1.551 1.00 93.94 86 VAL A N 1
ATOM 665 C CA . VAL A 1 86 ? 2.548 -1.012 -0.716 1.00 93.94 86 VAL A CA 1
ATOM 666 C C . VAL A 1 86 ? 3.692 -0.388 0.077 1.00 93.94 86 VAL A C 1
ATOM 668 O O . VAL A 1 86 ? 4.518 -1.094 0.652 1.00 93.94 86 VAL A O 1
ATOM 671 N N . ALA A 1 87 ? 3.780 0.935 0.049 1.00 92.75 87 ALA A N 1
ATOM 672 C CA . ALA A 1 87 ? 4.714 1.717 0.843 1.00 92.75 87 ALA A CA 1
ATOM 673 C C . ALA A 1 87 ? 3.951 2.485 1.923 1.00 92.75 87 ALA A C 1
ATOM 675 O O . ALA A 1 87 ? 2.806 2.888 1.715 1.00 92.75 87 ALA A O 1
ATOM 676 N N . ASP A 1 88 ? 4.602 2.683 3.059 1.00 90.88 88 ASP A N 1
ATOM 677 C CA . ASP A 1 88 ? 4.106 3.544 4.122 1.00 90.88 88 ASP A CA 1
ATOM 678 C C . ASP A 1 88 ? 4.466 5.017 3.869 1.00 90.88 88 ASP A C 1
ATOM 680 O O . ASP A 1 88 ? 5.563 5.333 3.393 1.00 90.88 88 ASP A O 1
ATOM 684 N N . ASP A 1 89 ? 3.535 5.904 4.198 1.00 89.50 89 ASP A N 1
ATOM 685 C CA . ASP A 1 89 ? 3.692 7.355 4.257 1.00 89.50 89 ASP A CA 1
ATOM 686 C C . ASP A 1 89 ? 3.026 7.849 5.549 1.00 89.50 89 ASP A C 1
ATOM 688 O O . ASP A 1 89 ? 2.038 7.254 5.970 1.00 89.50 89 ASP A O 1
ATOM 692 N N . PRO A 1 90 ? 3.477 8.935 6.208 1.00 88.06 90 PRO A N 1
ATOM 693 C CA . PRO A 1 90 ? 3.000 9.286 7.547 1.00 88.06 90 PRO A CA 1
ATOM 694 C C . PRO A 1 90 ? 1.485 9.476 7.681 1.00 88.06 90 PRO A C 1
ATOM 696 O O . PRO A 1 90 ? 0.979 9.488 8.802 1.00 88.06 90 PRO A O 1
ATOM 699 N N . ARG A 1 91 ? 0.760 9.671 6.578 1.00 90.94 91 ARG A N 1
ATOM 700 C CA . ARG A 1 91 ? -0.689 9.901 6.580 1.00 90.94 91 ARG A CA 1
ATOM 701 C C . ARG A 1 91 ? -1.504 8.782 5.927 1.00 90.94 91 ARG A C 1
ATOM 703 O O . ARG A 1 91 ? -2.722 8.793 6.080 1.00 90.94 91 ARG A O 1
ATOM 710 N N . GLN A 1 92 ? -0.886 7.899 5.144 1.00 94.94 92 GLN A N 1
ATOM 711 C CA . GLN A 1 92 ? -1.609 6.986 4.258 1.00 94.94 92 GLN A CA 1
ATOM 712 C C . GLN A 1 92 ? -0.715 5.874 3.708 1.00 94.94 92 GLN A C 1
ATOM 714 O O . GLN A 1 92 ? 0.505 5.984 3.661 1.00 94.94 92 GLN A O 1
ATOM 719 N N . TRP A 1 93 ? -1.339 4.822 3.192 1.00 95.19 93 TRP A N 1
ATOM 720 C CA . TRP A 1 93 ? -0.657 3.814 2.395 1.00 95.19 93 TRP A CA 1
ATOM 721 C C . TRP A 1 93 ? -0.545 4.256 0.936 1.00 95.19 93 TRP A C 1
ATOM 723 O O . TRP A 1 93 ? -1.492 4.788 0.352 1.00 95.19 93 TRP A O 1
ATOM 733 N N . ILE A 1 94 ? 0.611 3.999 0.326 1.00 95.31 94 ILE A N 1
ATOM 734 C CA . ILE A 1 94 ? 0.881 4.309 -1.078 1.00 95.31 94 ILE A CA 1
ATOM 735 C C . ILE A 1 94 ? 1.038 3.011 -1.862 1.00 95.31 94 ILE A C 1
ATOM 737 O O . ILE A 1 94 ? 2.005 2.270 -1.674 1.00 95.31 94 ILE A O 1
ATOM 741 N N . LEU A 1 95 ? 0.143 2.768 -2.818 1.00 95.50 95 LEU A N 1
ATOM 742 C CA . LEU A 1 95 ? 0.321 1.698 -3.793 1.00 95.50 95 LEU A CA 1
ATOM 743 C C . LEU A 1 95 ? 1.334 2.151 -4.849 1.00 95.50 95 LEU A C 1
ATOM 745 O O . LEU A 1 95 ? 1.102 3.115 -5.584 1.00 95.50 95 LEU A O 1
ATOM 749 N N . GLN A 1 96 ? 2.466 1.457 -4.931 1.00 95.25 96 GLN A N 1
ATOM 750 C CA . GLN A 1 96 ? 3.548 1.769 -5.856 1.00 95.25 96 GLN A CA 1
ATOM 751 C C . GLN A 1 96 ? 3.724 0.667 -6.896 1.00 95.25 96 GLN A C 1
ATOM 753 O O . GLN A 1 96 ? 3.768 -0.522 -6.579 1.00 95.25 96 GLN A O 1
ATOM 758 N N . LYS A 1 97 ? 3.909 1.080 -8.150 1.00 94.19 97 LYS A N 1
ATOM 759 C CA . LYS A 1 97 ? 4.251 0.209 -9.273 1.00 94.19 97 LYS A CA 1
ATOM 760 C C . LYS A 1 97 ? 5.714 0.388 -9.647 1.00 94.19 97 LYS A C 1
ATOM 762 O O . LYS A 1 97 ? 6.206 1.509 -9.758 1.00 94.19 97 LYS A O 1
ATOM 767 N N . ARG A 1 98 ? 6.415 -0.703 -9.911 1.00 91.19 98 ARG A N 1
ATOM 768 C CA . ARG A 1 98 ? 7.784 -0.687 -10.418 1.00 91.19 98 ARG A CA 1
ATOM 769 C C . ARG A 1 98 ? 7.800 -0.096 -11.830 1.00 91.19 98 ARG A C 1
ATOM 771 O O . ARG A 1 98 ? 7.105 -0.582 -12.726 1.00 91.19 98 ARG A O 1
ATOM 778 N N . LYS A 1 99 ? 8.597 0.954 -12.029 1.00 88.88 99 LYS A N 1
ATOM 779 C CA . LYS A 1 99 ? 8.855 1.572 -13.334 1.00 88.88 99 LYS A CA 1
ATOM 780 C C . LYS A 1 99 ? 9.896 0.703 -14.061 1.00 88.88 99 LYS A C 1
ATOM 782 O O . LYS A 1 99 ? 11.046 0.649 -13.640 1.00 88.88 99 LYS A O 1
ATOM 787 N N . GLY A 1 100 ? 9.475 -0.053 -15.081 1.00 77.75 100 GLY A N 1
ATOM 788 C CA . GLY A 1 100 ? 10.370 -0.798 -15.993 1.00 77.75 100 GLY A CA 1
ATOM 789 C C . GLY A 1 100 ? 10.772 0.093 -17.174 1.00 77.75 100 GLY A C 1
ATOM 790 O O . GLY A 1 100 ? 9.975 0.935 -17.573 1.00 77.75 100 GLY A O 1
ATOM 791 N N . GLN A 1 101 ? 12.003 0.048 -17.690 1.00 58.91 101 GLN A N 1
ATOM 792 C CA . GLN A 1 101 ? 12.652 -1.077 -18.381 1.00 58.91 101 GLN A CA 1
ATOM 793 C C . GLN A 1 101 ? 13.914 -1.577 -17.644 1.00 58.91 101 GLN A C 1
ATOM 795 O O . GLN A 1 101 ? 14.693 -0.766 -17.157 1.00 58.91 101 GLN A O 1
ATOM 800 N N . HIS A 1 102 ? 14.206 -2.887 -17.662 1.00 59.94 102 HIS A N 1
ATOM 801 C CA . HIS A 1 102 ? 15.443 -3.473 -17.089 1.00 59.94 102 HIS A CA 1
ATOM 802 C C . HIS A 1 102 ? 16.744 -2.832 -17.628 1.00 59.94 102 HIS A C 1
ATOM 804 O O . HIS A 1 102 ? 17.789 -2.900 -16.991 1.00 59.94 102 HIS A O 1
ATOM 810 N N . ARG A 1 103 ? 16.691 -2.201 -18.811 1.00 68.19 103 ARG A N 1
ATOM 811 C CA . ARG A 1 103 ? 17.837 -1.529 -19.443 1.00 68.19 103 ARG A CA 1
ATOM 812 C C . ARG A 1 103 ? 18.045 -0.067 -19.030 1.00 68.19 103 ARG A C 1
ATOM 814 O O . ARG A 1 103 ? 19.109 0.465 -19.335 1.00 68.19 103 ARG A O 1
ATOM 821 N N . SER A 1 104 ? 17.090 0.602 -18.375 1.00 62.16 104 SER A N 1
ATOM 822 C CA . SER A 1 104 ? 17.309 1.979 -17.913 1.00 62.16 104 SER A CA 1
ATOM 823 C C . SER A 1 104 ? 17.858 1.974 -16.488 1.00 62.16 104 SER A C 1
ATOM 825 O O . SER A 1 104 ? 17.320 1.303 -15.613 1.00 62.16 104 SER A O 1
ATOM 827 N N . LYS A 1 105 ? 18.894 2.782 -16.221 1.00 67.94 105 LYS A N 1
ATOM 828 C CA . LYS A 1 105 ? 19.502 2.995 -14.885 1.00 67.94 105 LYS A CA 1
ATOM 829 C C . LYS A 1 105 ? 18.526 3.541 -13.818 1.00 67.94 105 LYS A C 1
ATOM 831 O O . LYS A 1 105 ? 18.934 3.861 -12.710 1.00 67.94 105 LYS A O 1
ATOM 836 N N . SER A 1 106 ? 17.243 3.669 -14.145 1.00 59.88 106 SER A N 1
ATOM 837 C CA . SER A 1 106 ? 16.180 4.217 -13.310 1.00 59.88 106 SER A CA 1
ATOM 838 C C . SER A 1 106 ? 15.148 3.141 -12.966 1.00 59.88 106 SER A C 1
ATOM 840 O O . SER A 1 106 ? 13.987 3.208 -13.370 1.00 59.88 106 SER A O 1
ATOM 842 N N . SER A 1 107 ? 15.557 2.146 -12.176 1.00 66.75 107 SER A N 1
ATOM 843 C CA . SER A 1 107 ? 14.636 1.217 -11.509 1.00 66.75 107 SER A CA 1
ATOM 844 C C . SER A 1 107 ? 13.904 1.933 -10.366 1.00 66.75 107 SER A C 1
ATOM 846 O O . SER A 1 107 ? 14.165 1.700 -9.187 1.00 66.75 107 SER A O 1
ATOM 848 N N . GLY A 1 108 ? 13.035 2.875 -10.725 1.00 86.06 108 GLY A N 1
ATOM 849 C CA . GLY A 1 108 ? 12.236 3.652 -9.786 1.00 86.06 108 GLY A CA 1
ATOM 850 C C . GLY A 1 108 ? 10.910 2.976 -9.448 1.00 86.06 108 GLY A C 1
ATOM 851 O O . GLY A 1 108 ? 10.408 2.125 -10.185 1.00 86.06 108 GLY A O 1
ATOM 852 N N . TRP A 1 109 ? 10.307 3.404 -8.345 1.00 90.69 109 TRP A N 1
ATOM 853 C CA . TRP A 1 109 ? 8.925 3.083 -8.003 1.00 90.69 109 TRP A CA 1
ATOM 854 C C . TRP A 1 109 ? 8.047 4.298 -8.291 1.00 90.69 109 TRP A C 1
ATOM 856 O O . TRP A 1 109 ? 8.422 5.424 -7.978 1.00 90.69 109 TRP A O 1
ATOM 866 N N . LEU A 1 110 ? 6.898 4.069 -8.918 1.00 92.19 110 LEU A N 1
ATOM 867 C CA . LEU A 1 110 ? 5.913 5.087 -9.255 1.00 92.19 110 LEU A CA 1
ATOM 868 C C . LEU A 1 110 ? 4.703 4.937 -8.334 1.00 92.19 110 LEU A C 1
ATOM 870 O O . LEU A 1 110 ? 4.058 3.889 -8.344 1.00 92.19 110 LEU A O 1
ATOM 874 N N . SER A 1 111 ? 4.376 5.980 -7.576 1.00 94.44 111 SER A N 1
ATOM 875 C CA . SER A 1 111 ? 3.137 6.043 -6.795 1.00 94.44 111 SER A CA 1
ATOM 876 C C . SER A 1 111 ? 1.924 6.061 -7.727 1.00 94.44 111 SER A C 1
ATOM 878 O O . SER A 1 111 ? 1.909 6.801 -8.711 1.00 94.44 111 SER A O 1
ATOM 880 N N . ARG A 1 112 ? 0.925 5.221 -7.447 1.00 95.38 112 ARG A N 1
ATOM 881 C CA . ARG A 1 112 ? -0.296 5.091 -8.258 1.00 95.38 112 ARG A CA 1
ATOM 882 C C . ARG A 1 112 ? -1.546 5.506 -7.506 1.00 95.38 112 ARG A C 1
ATOM 884 O O . ARG A 1 112 ? -2.360 6.228 -8.067 1.00 95.38 112 ARG A O 1
ATOM 891 N N . SER A 1 113 ? -1.679 5.071 -6.259 1.00 96.25 113 SER A N 1
ATOM 892 C CA . SER A 1 113 ? -2.845 5.373 -5.432 1.00 96.25 113 SER A CA 1
ATOM 893 C C . SER A 1 113 ? -2.415 5.638 -4.002 1.00 96.25 113 SER A C 1
ATOM 895 O O . SER A 1 113 ? -1.417 5.087 -3.534 1.00 96.25 113 SER A O 1
ATOM 897 N N . PHE A 1 114 ? -3.181 6.492 -3.339 1.00 95.94 114 PHE A N 1
ATOM 898 C CA . PHE A 1 114 ? -2.961 6.933 -1.973 1.00 95.94 114 PHE A CA 1
ATOM 899 C C . PHE A 1 114 ? -4.229 6.610 -1.184 1.00 95.94 114 PHE A C 1
ATOM 901 O O . PHE A 1 114 ? -5.316 7.041 -1.569 1.00 95.94 114 PHE A O 1
ATOM 908 N N . CYS A 1 115 ? -4.109 5.796 -0.139 1.00 96.19 115 CYS A N 1
ATOM 909 C CA . CYS A 1 115 ? -5.249 5.224 0.570 1.00 96.19 115 CYS A CA 1
ATOM 910 C C . CYS A 1 115 ? -5.069 5.392 2.079 1.00 96.19 115 CYS A C 1
ATOM 912 O O . CYS A 1 115 ? -4.098 4.899 2.647 1.00 96.19 115 CYS A O 1
ATOM 914 N N . ALA A 1 116 ? -6.023 6.047 2.739 1.00 95.56 116 ALA A N 1
ATOM 915 C CA . ALA A 1 116 ? -6.019 6.194 4.197 1.00 95.56 116 ALA A CA 1
ATOM 916 C C . ALA A 1 116 ? -6.688 5.014 4.929 1.00 95.56 116 ALA A C 1
ATOM 918 O O . ALA A 1 116 ? -6.427 4.810 6.115 1.00 95.56 116 ALA A O 1
ATOM 919 N N . THR A 1 117 ? -7.539 4.246 4.235 1.00 96.12 117 THR A N 1
ATOM 920 C CA . THR A 1 117 ? -8.268 3.098 4.794 1.00 96.12 117 THR A CA 1
ATOM 921 C C . THR A 1 117 ? -7.897 1.784 4.115 1.00 96.12 117 THR A C 1
ATOM 923 O O . THR A 1 117 ? -7.511 1.752 2.939 1.00 96.12 117 THR A O 1
ATOM 926 N N . ARG A 1 118 ? -8.010 0.683 4.867 1.00 95.44 118 ARG A N 1
ATOM 927 C CA . ARG A 1 118 ? -7.665 -0.665 4.400 1.00 95.44 118 ARG A CA 1
ATOM 928 C C . ARG A 1 118 ? -8.606 -1.100 3.286 1.00 95.44 118 ARG A C 1
ATOM 930 O O . ARG A 1 118 ? -8.156 -1.612 2.265 1.00 95.44 118 ARG A O 1
ATOM 937 N N . SER A 1 119 ? -9.900 -0.841 3.450 1.00 95.69 119 SER A N 1
ATOM 938 C CA . SER A 1 119 ? -10.925 -1.086 2.432 1.00 95.69 119 SER A CA 1
ATOM 939 C C . SER A 1 119 ? -10.609 -0.398 1.095 1.00 95.69 119 SER A C 1
ATOM 941 O O . SER A 1 119 ? -10.681 -1.035 0.040 1.00 95.69 119 SER A O 1
ATOM 943 N N . ALA A 1 120 ? -10.184 0.871 1.124 1.00 96.31 120 ALA A N 1
ATOM 944 C CA . ALA A 1 120 ? -9.770 1.596 -0.077 1.00 96.31 120 ALA A CA 1
ATOM 945 C C . ALA A 1 120 ? -8.504 0.992 -0.702 1.00 96.31 120 ALA A C 1
ATOM 947 O O . ALA A 1 120 ? -8.448 0.811 -1.918 1.00 96.31 120 ALA A O 1
ATOM 948 N N . LEU A 1 121 ? -7.518 0.622 0.123 1.00 95.00 121 LEU A N 1
ATOM 949 C CA . LEU A 1 121 ? -6.293 -0.029 -0.341 1.00 95.00 121 LEU A CA 1
ATOM 950 C C . LEU A 1 121 ? -6.595 -1.360 -1.047 1.00 95.00 121 LEU A C 1
ATOM 952 O O . LEU A 1 121 ? -6.133 -1.572 -2.166 1.00 95.00 121 LEU A O 1
ATOM 956 N N . LEU A 1 122 ? -7.415 -2.225 -0.443 1.00 94.38 122 LEU A N 1
ATOM 957 C CA . LEU A 1 122 ? -7.819 -3.506 -1.033 1.00 94.38 122 LEU A CA 1
ATOM 958 C C . LEU A 1 122 ? -8.568 -3.321 -2.357 1.00 94.38 122 LEU A C 1
ATOM 960 O O . LEU A 1 122 ? -8.303 -4.045 -3.320 1.00 94.38 122 LEU A O 1
ATOM 964 N N . ARG A 1 123 ? -9.460 -2.326 -2.441 1.00 95.56 123 ARG A N 1
ATOM 965 C CA . ARG A 1 123 ? -10.144 -1.980 -3.693 1.00 95.56 123 ARG A CA 1
ATOM 966 C C . ARG A 1 123 ? -9.145 -1.575 -4.780 1.00 95.56 123 ARG A C 1
ATOM 968 O O . ARG A 1 123 ? -9.199 -2.128 -5.875 1.00 95.56 123 ARG A O 1
ATOM 975 N N . CYS A 1 124 ? -8.202 -0.681 -4.473 1.00 95.81 124 CYS A N 1
ATOM 976 C CA . CYS A 1 124 ? -7.168 -0.267 -5.424 1.00 95.81 124 CYS A CA 1
ATOM 977 C C . CYS A 1 124 ? -6.259 -1.430 -5.845 1.00 95.81 124 CYS A C 1
ATOM 979 O O . CYS A 1 124 ? -5.866 -1.515 -7.006 1.00 95.81 124 CYS A O 1
ATOM 981 N N . ILE A 1 125 ? -5.930 -2.349 -4.935 1.00 94.69 125 ILE A N 1
ATOM 982 C CA . ILE A 1 125 ? -5.133 -3.535 -5.270 1.00 94.69 125 ILE A CA 1
ATOM 983 C C . ILE A 1 125 ? -5.871 -4.400 -6.292 1.00 94.69 125 ILE A C 1
ATOM 985 O O . ILE A 1 125 ? -5.285 -4.743 -7.317 1.00 94.69 125 ILE A O 1
ATOM 989 N N . ARG A 1 126 ? -7.157 -4.688 -6.065 1.00 93.88 126 ARG A N 1
ATOM 990 C CA . ARG A 1 126 ? -7.979 -5.476 -6.999 1.00 93.88 126 ARG A CA 1
ATOM 991 C C . ARG A 1 126 ? -8.099 -4.805 -8.368 1.00 93.88 126 ARG A C 1
ATOM 993 O O . ARG A 1 126 ? -7.998 -5.480 -9.386 1.00 93.88 126 ARG A O 1
ATOM 1000 N N . GLU A 1 127 ? -8.255 -3.484 -8.390 1.00 95.25 127 GLU A N 1
ATOM 1001 C CA . GLU A 1 127 ? -8.411 -2.706 -9.622 1.00 95.25 127 GLU A CA 1
ATOM 1002 C C . GLU A 1 127 ? -7.114 -2.614 -10.444 1.00 95.25 127 GLU A C 1
ATOM 1004 O O . GLU A 1 127 ? -7.134 -2.788 -11.661 1.00 95.25 127 GLU A O 1
ATOM 1009 N N . TYR A 1 128 ? -5.969 -2.367 -9.799 1.00 94.38 128 TYR A N 1
ATOM 1010 C CA . TYR A 1 128 ? -4.715 -2.091 -10.510 1.00 94.38 128 TYR A CA 1
ATOM 1011 C C . TYR A 1 128 ? -3.762 -3.281 -10.621 1.00 94.38 128 TYR A C 1
ATOM 1013 O O . TYR A 1 128 ? -3.008 -3.372 -11.597 1.00 94.38 128 TYR A O 1
ATOM 1021 N N . CYS A 1 129 ? -3.723 -4.149 -9.610 1.00 91.88 129 CYS A N 1
ATOM 1022 C CA . CYS A 1 129 ? -2.788 -5.273 -9.573 1.00 91.88 129 CYS A CA 1
ATOM 1023 C C . CYS A 1 129 ? -3.350 -6.507 -10.287 1.00 91.88 129 CYS A C 1
ATOM 1025 O O . CYS A 1 129 ? -2.561 -7.313 -10.779 1.00 91.88 129 CYS A O 1
ATOM 1027 N N . GLY A 1 130 ? -4.679 -6.623 -10.399 1.00 89.19 130 GLY A N 1
ATOM 1028 C CA . GLY A 1 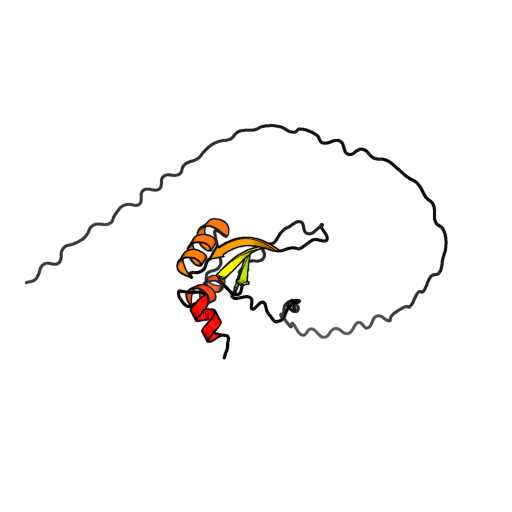130 ? -5.342 -7.783 -10.986 1.00 89.19 130 GLY A CA 1
ATOM 1029 C C . GLY A 1 130 ? -5.187 -9.011 -10.092 1.00 89.19 130 GLY A C 1
ATOM 1030 O O . GLY A 1 130 ? -5.528 -8.959 -8.912 1.00 89.19 130 GLY A O 1
ATOM 1031 N N . ASN A 1 131 ? -4.665 -10.106 -10.650 1.00 88.25 131 ASN A N 1
ATOM 1032 C CA . ASN A 1 131 ? -4.457 -11.344 -9.904 1.00 88.25 131 ASN A CA 1
ATOM 1033 C C . ASN A 1 131 ? -3.231 -11.207 -8.985 1.00 88.25 131 ASN A C 1
ATOM 1035 O O . ASN A 1 131 ? -2.103 -11.051 -9.459 1.00 88.25 131 ASN A O 1
ATOM 1039 N N . VAL A 1 132 ? -3.468 -11.219 -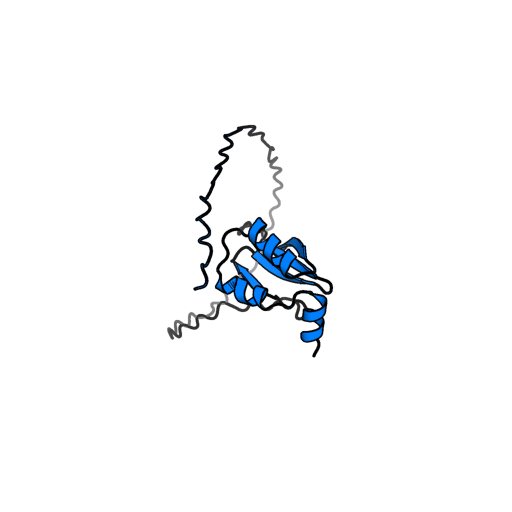7.676 1.00 90.06 132 VAL A N 1
ATOM 1040 C CA . VAL A 1 132 ? -2.442 -11.118 -6.631 1.00 90.06 132 VAL A CA 1
ATOM 1041 C C . VAL A 1 132 ? -2.509 -12.379 -5.786 1.00 90.06 132 VAL A C 1
ATOM 1043 O O . VAL A 1 132 ? -3.602 -12.856 -5.488 1.00 90.06 132 VAL A O 1
ATOM 1046 N N . ASP A 1 133 ? -1.348 -12.900 -5.400 1.00 88.94 133 ASP A N 1
ATOM 1047 C CA . ASP A 1 133 ? -1.261 -14.089 -4.559 1.00 88.94 133 ASP A CA 1
ATOM 1048 C C . ASP A 1 133 ? -1.931 -13.832 -3.202 1.00 88.94 133 ASP A C 1
ATOM 1050 O O . ASP A 1 133 ? -1.694 -12.804 -2.560 1.00 88.94 133 ASP A O 1
ATOM 1054 N N . ALA A 1 134 ? -2.759 -14.778 -2.750 1.00 88.06 134 ALA A N 1
ATOM 1055 C CA . ALA A 1 134 ? -3.493 -14.661 -1.487 1.00 88.06 134 ALA A CA 1
ATOM 1056 C C . ALA A 1 134 ? -2.548 -14.483 -0.284 1.00 88.06 134 ALA A C 1
ATOM 1058 O O . ALA A 1 134 ? -2.808 -13.672 0.603 1.00 88.06 134 ALA A O 1
ATOM 1059 N N . GLU A 1 135 ? -1.393 -15.152 -0.317 1.00 88.75 135 GLU A N 1
ATOM 1060 C CA . GLU A 1 135 ? -0.326 -15.012 0.681 1.00 88.75 135 GLU A CA 1
ATOM 1061 C C . GLU A 1 135 ? 0.167 -13.565 0.813 1.00 88.75 135 GLU A C 1
ATOM 1063 O O . GLU A 1 135 ? 0.454 -13.091 1.910 1.00 88.75 135 GLU A O 1
ATOM 1068 N N . SER A 1 136 ? 0.224 -12.820 -0.295 1.00 87.56 136 SER A N 1
ATOM 1069 C CA . SER A 1 136 ? 0.643 -11.415 -0.288 1.00 87.56 136 SER A CA 1
ATOM 1070 C C . SER A 1 136 ? -0.458 -10.456 0.173 1.00 87.56 136 SER A C 1
ATOM 1072 O O . SER A 1 136 ? -0.157 -9.324 0.556 1.00 87.56 136 SER A O 1
ATOM 1074 N N . LEU A 1 137 ? -1.724 -10.885 0.150 1.00 90.38 137 LEU A N 1
ATOM 1075 C CA . LEU A 1 137 ? -2.860 -10.114 0.662 1.00 90.38 137 LEU A CA 1
ATOM 1076 C C . LEU A 1 137 ? -3.053 -10.293 2.170 1.00 90.38 137 LEU A C 1
ATOM 1078 O O . LEU A 1 137 ? -3.498 -9.355 2.828 1.00 90.38 137 LEU A O 1
ATOM 1082 N N . ASN A 1 138 ? -2.659 -11.437 2.728 1.00 91.31 138 ASN A N 1
ATOM 1083 C CA . ASN A 1 138 ? -2.838 -11.760 4.144 1.00 91.31 138 ASN A CA 1
ATOM 1084 C C . ASN A 1 138 ? -2.283 -10.670 5.102 1.00 91.31 138 ASN A C 1
ATOM 1086 O O . ASN A 1 138 ? -3.007 -10.223 5.995 1.00 91.31 138 ASN A O 1
ATOM 1090 N N . PRO A 1 139 ? -1.073 -10.104 4.899 1.00 90.69 139 PRO A N 1
ATOM 1091 C CA . PRO A 1 139 ? -0.588 -9.003 5.736 1.00 90.69 139 PRO A CA 1
ATOM 1092 C C . PRO A 1 139 ? -1.449 -7.738 5.651 1.00 90.69 139 PRO A C 1
ATOM 1094 O O . PRO A 1 139 ? -1.530 -6.993 6.620 1.00 90.69 139 PRO A O 1
ATOM 1097 N N . ILE A 1 140 ? -2.081 -7.492 4.500 1.00 91.50 140 ILE A N 1
ATOM 1098 C CA . ILE A 1 140 ? -2.909 -6.306 4.235 1.00 91.50 140 ILE A CA 1
ATOM 1099 C C . ILE A 1 140 ? -4.291 -6.465 4.859 1.00 91.50 140 ILE A C 1
ATOM 1101 O O . ILE A 1 140 ? -4.842 -5.506 5.394 1.00 91.50 140 ILE A O 1
ATOM 1105 N N . GLU A 1 141 ? -4.845 -7.673 4.823 1.00 91.38 141 GLU A N 1
ATOM 1106 C CA . GLU A 1 141 ? -6.112 -7.992 5.479 1.00 91.38 141 GLU A CA 1
ATOM 1107 C C . GLU A 1 141 ? -6.006 -7.865 7.002 1.00 91.38 141 GLU A C 1
ATOM 1109 O O . GLU A 1 141 ? -6.938 -7.369 7.635 1.00 91.38 141 GLU A O 1
ATOM 1114 N N . ASN A 1 142 ? -4.841 -8.192 7.568 1.00 91.44 142 ASN A N 1
ATOM 1115 C CA . ASN A 1 142 ? -4.542 -8.022 8.992 1.00 91.44 142 ASN A CA 1
ATOM 1116 C C . ASN A 1 142 ? -4.193 -6.579 9.404 1.00 91.44 142 ASN A C 1
ATOM 1118 O O . ASN A 1 142 ? -3.935 -6.326 10.583 1.00 91.44 142 ASN A O 1
ATOM 1122 N N . LEU A 1 143 ? -4.169 -5.616 8.475 1.00 90.19 143 LEU A N 1
ATOM 1123 C CA . LEU A 1 143 ? -4.011 -4.207 8.840 1.00 90.19 143 LEU A CA 1
ATOM 1124 C C . LEU A 1 143 ? -5.264 -3.700 9.576 1.00 90.19 143 LEU A C 1
ATOM 1126 O O . LEU A 1 143 ? -6.373 -4.180 9.323 1.00 90.19 143 LEU A O 1
ATOM 1130 N N . PRO A 1 144 ? -5.123 -2.704 10.466 1.00 93.69 144 PRO A N 1
ATOM 1131 C CA . PRO A 1 144 ? -6.280 -2.007 11.009 1.00 93.69 144 PRO A CA 1
ATOM 1132 C C . PRO A 1 144 ? -7.009 -1.250 9.895 1.00 93.69 144 PRO A C 1
ATOM 1134 O O . PRO A 1 144 ? -6.466 -1.014 8.813 1.00 93.69 144 PRO A O 1
ATOM 1137 N N . GLU A 1 145 ? -8.252 -0.848 10.155 1.00 94.31 145 GLU A N 1
ATOM 1138 C CA . GLU A 1 145 ? -9.071 -0.206 9.126 1.00 94.31 145 GLU A CA 1
ATOM 1139 C C . GLU A 1 145 ? -8.504 1.154 8.701 1.00 94.31 145 GLU A C 1
ATOM 1141 O O . GLU A 1 145 ? -8.645 1.533 7.537 1.00 94.31 145 GLU A O 1
ATOM 1146 N N . THR A 1 146 ? -7.813 1.864 9.600 1.00 94.69 146 THR A N 1
ATOM 1147 C CA . THR A 1 146 ? -7.226 3.181 9.322 1.00 94.69 146 THR A CA 1
ATOM 1148 C C . THR A 1 146 ? -5.699 3.193 9.445 1.00 94.69 146 THR A C 1
ATOM 1150 O O . THR A 1 146 ? -5.112 2.590 10.345 1.00 94.69 146 THR A O 1
ATOM 1153 N N . HIS A 1 147 ? -5.031 3.939 8.556 1.00 91.56 147 HIS A N 1
ATOM 1154 C CA . HIS A 1 147 ? -3.570 4.108 8.580 1.00 91.56 147 HIS A CA 1
ATOM 1155 C C . HIS A 1 147 ? -3.068 4.720 9.894 1.00 91.56 147 HIS A C 1
ATOM 1157 O O . HIS A 1 147 ? -2.038 4.310 10.429 1.00 91.56 147 HIS A O 1
ATOM 1163 N N . LEU A 1 148 ? -3.827 5.670 10.446 1.00 91.25 148 LEU A N 1
ATOM 1164 C CA . LEU A 1 148 ? -3.465 6.359 1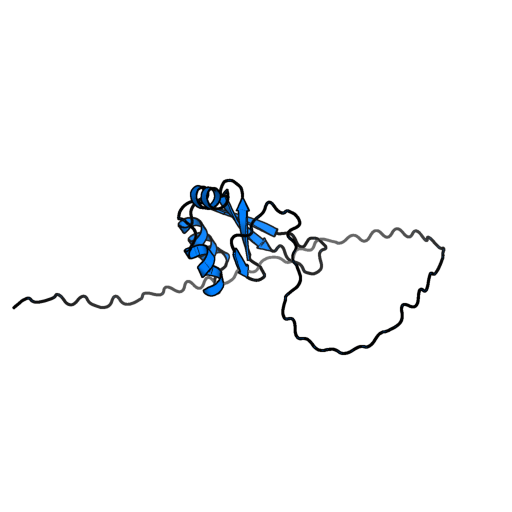1.682 1.00 91.25 148 LEU A CA 1
ATOM 1165 C C . LEU A 1 148 ? -3.328 5.384 12.861 1.00 91.25 148 LEU A C 1
ATOM 1167 O O . LEU A 1 148 ? -2.403 5.522 13.660 1.00 91.25 148 LEU A O 1
ATOM 1171 N N . GLU A 1 149 ? -4.217 4.395 12.958 1.00 90.69 149 GLU A N 1
ATOM 1172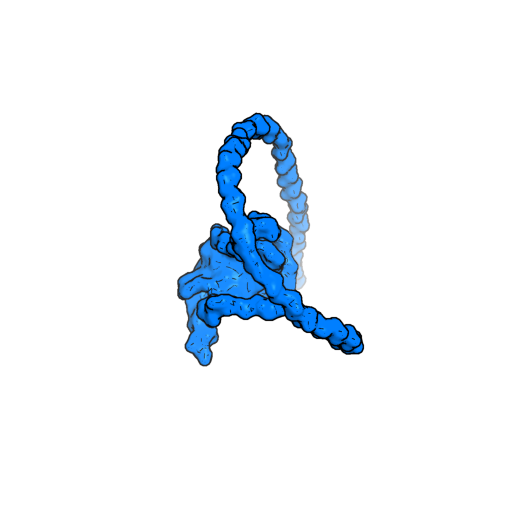 C CA . GLU A 1 149 ? -4.150 3.344 13.978 1.00 90.69 149 GLU A CA 1
ATOM 1173 C C . GLU A 1 149 ? -2.934 2.442 13.782 1.00 90.69 149 GLU A C 1
ATOM 1175 O O . GLU A 1 149 ? -2.216 2.166 14.742 1.00 90.69 149 GLU A O 1
ATOM 1180 N N . TRP A 1 150 ? -2.651 2.046 12.538 1.00 89.25 150 TRP A N 1
ATOM 1181 C CA . TRP A 1 150 ? -1.465 1.250 12.217 1.00 89.25 150 TRP A CA 1
ATOM 1182 C C . TRP A 1 150 ? -0.171 1.978 12.592 1.00 89.25 150 TRP A C 1
ATOM 1184 O O . TRP A 1 150 ? 0.742 1.405 13.180 1.00 89.25 150 TRP A O 1
ATOM 1194 N N . ARG A 1 151 ? -0.095 3.276 12.295 1.00 87.31 151 ARG A N 1
ATOM 1195 C CA . ARG A 1 151 ? 1.070 4.090 12.636 1.00 87.31 151 ARG A CA 1
ATOM 1196 C C . ARG A 1 151 ? 1.225 4.249 14.148 1.00 87.31 151 ARG A C 1
ATOM 1198 O O . ARG A 1 151 ? 2.348 4.212 14.643 1.00 87.31 151 ARG A O 1
ATOM 1205 N N . ARG A 1 152 ? 0.119 4.416 14.884 1.00 88.88 152 ARG A N 1
ATOM 1206 C CA . ARG A 1 152 ? 0.142 4.460 16.356 1.00 88.88 152 ARG A CA 1
ATOM 1207 C C . ARG A 1 152 ? 0.646 3.145 16.949 1.00 88.88 152 ARG A C 1
ATOM 1209 O O . ARG A 1 152 ? 1.451 3.196 17.868 1.00 88.88 152 ARG A O 1
ATOM 1216 N N . SER A 1 153 ? 0.233 1.995 16.411 1.00 86.12 153 SER A N 1
ATOM 1217 C CA . SER A 1 153 ? 0.673 0.689 16.924 1.00 86.12 153 SER A CA 1
ATOM 1218 C C . SER A 1 153 ? 2.139 0.367 16.618 1.00 86.12 153 SER A C 1
ATOM 1220 O O . SER A 1 153 ? 2.755 -0.394 17.355 1.00 86.12 153 SER A O 1
ATOM 1222 N N . LYS A 1 154 ? 2.718 0.962 15.567 1.00 80.50 154 LYS A N 1
ATOM 1223 C CA . LYS A 1 154 ? 4.149 0.851 15.231 1.00 80.50 154 LYS A CA 1
ATOM 1224 C C . LYS A 1 154 ? 5.064 1.803 16.009 1.00 80.50 154 LYS A C 1
ATOM 1226 O O . LYS A 1 154 ? 6.277 1.651 15.921 1.00 80.50 154 LYS A O 1
ATOM 1231 N N . GLY A 1 155 ? 4.510 2.805 16.691 1.00 72.62 155 GLY A N 1
ATOM 1232 C CA . GLY A 1 155 ? 5.267 3.848 17.392 1.00 72.62 155 GLY A CA 1
ATOM 1233 C C . GLY A 1 155 ? 5.676 3.508 18.827 1.00 72.62 155 GLY A C 1
ATOM 1234 O O . GLY A 1 155 ? 6.090 4.417 19.541 1.00 72.62 155 GLY A O 1
ATOM 1235 N N . ASN A 1 156 ? 5.528 2.248 19.241 1.00 50.66 156 ASN A N 1
ATOM 1236 C CA . ASN A 1 156 ? 5.853 1.730 20.570 1.00 50.66 156 ASN A CA 1
ATOM 1237 C C . ASN A 1 156 ? 6.907 0.627 20.442 1.00 50.66 156 ASN A C 1
ATOM 1239 O O . ASN A 1 156 ? 7.744 0.512 21.359 1.00 50.66 156 ASN A O 1
#